Protein AF-A0A2S6TFJ5-F1 (afdb_monomer_lite)

pLDDT: mean 77.39, std 14.95, range [48.12, 94.69]

Sequence (108 aa):
MSYNKIIGALGAIVGILSGCGSVDTYKETTYDDEKPIYCYQSLAGVECFKKPNHRDKRRIVNYYGPHPTQYVQPKAKKIPGLKAPKEINYWVKDPEPSREEIIKWGSE

Foldseek 3Di:
DPPVVVVVVVVVVVVVVVPPPDPPCVQVVQPDPDQKWWWFDDPVGIDIDSADDPVRLVGTPDIRHDDNVVDDDDDDDPDPPDDDDPDDPDDDDDDDDDPVVVVVVVVD

Secondary structure (DSSP, 8-state):
--HHHHHHHHHHHHHHHTT-----THHHHSSSS---EEEEE-SSSEEEESS--STTGGGEEEEESS-GGGSPPPPPP----PPPPPP-S---PPPPPPHHHHHHHTT-

Radius of gyration: 33.72 Å; chains: 1; bounding box: 104×48×60 Å

Structure (mmCIF, N/CA/C/O backbone):
data_AF-A0A2S6TFJ5-F1
#
_entry.id   AF-A0A2S6TFJ5-F1
#
loop_
_atom_site.group_PDB
_atom_site.id
_atom_site.type_symbol
_atom_site.label_atom_id
_atom_site.label_alt_id
_atom_site.label_comp_id
_atom_site.label_asym_id
_atom_site.label_entity_id
_atom_site.label_seq_id
_atom_site.pdbx_PDB_ins_code
_atom_site.Cartn_x
_atom_site.Cartn_y
_atom_site.Cartn_z
_atom_site.occupancy
_atom_site.B_iso_or_equiv
_atom_site.auth_seq_id
_atom_site.auth_comp_id
_atom_site.auth_asym_id
_atom_site.auth_atom_id
_atom_site.pdbx_PDB_model_num
ATOM 1 N N . MET A 1 1 ? 56.247 -34.873 -26.424 1.00 53.81 1 MET A N 1
ATOM 2 C CA . MET A 1 1 ? 55.792 -33.471 -26.580 1.00 53.81 1 MET A CA 1
ATOM 3 C C . MET A 1 1 ? 54.267 -33.434 -26.628 1.00 53.81 1 MET A C 1
ATOM 5 O O . MET A 1 1 ? 53.743 -33.629 -27.708 1.00 53.81 1 MET A O 1
ATOM 9 N N . SER A 1 2 ? 53.539 -33.249 -25.516 1.00 58.12 2 SER A N 1
ATOM 10 C CA . SER A 1 2 ? 52.129 -32.793 -25.624 1.00 58.12 2 SER A CA 1
ATOM 11 C C . SER A 1 2 ? 51.424 -32.484 -24.302 1.00 58.12 2 SER A C 1
ATOM 13 O O . SER A 1 2 ? 50.414 -31.804 -24.318 1.00 58.12 2 SER A O 1
ATOM 15 N N . TYR A 1 3 ? 51.913 -32.931 -23.141 1.00 56.97 3 TYR A N 1
ATOM 16 C CA . TYR A 1 3 ? 51.146 -32.752 -21.895 1.00 56.97 3 TYR A CA 1
ATOM 17 C C . TYR A 1 3 ? 51.019 -31.282 -21.463 1.00 56.97 3 TYR A C 1
ATOM 19 O O . TYR A 1 3 ? 49.933 -30.819 -21.126 1.00 56.97 3 TYR A O 1
ATOM 27 N N . ASN A 1 4 ? 52.097 -30.506 -21.599 1.00 56.28 4 ASN A N 1
ATOM 28 C CA . ASN A 1 4 ? 52.098 -29.085 -21.232 1.00 56.28 4 ASN A CA 1
ATOM 29 C C . ASN A 1 4 ? 51.200 -28.237 -22.153 1.00 56.28 4 ASN A C 1
ATOM 31 O O . ASN A 1 4 ? 50.668 -27.219 -21.720 1.00 56.28 4 ASN A O 1
ATOM 35 N N . LYS A 1 5 ? 50.989 -28.669 -23.408 1.00 56.38 5 LYS A N 1
ATOM 36 C CA . LYS A 1 5 ? 50.069 -27.997 -24.341 1.00 56.38 5 LYS A CA 1
ATOM 37 C C . LYS A 1 5 ? 48.603 -28.282 -23.997 1.00 56.38 5 LYS A C 1
ATOM 39 O O . LYS A 1 5 ? 47.778 -27.381 -24.100 1.00 56.38 5 LYS A O 1
ATOM 44 N N . ILE A 1 6 ? 48.298 -29.500 -23.541 1.00 60.56 6 ILE A N 1
ATOM 45 C CA . ILE A 1 6 ? 46.944 -29.911 -23.138 1.00 60.56 6 ILE A CA 1
ATOM 46 C C . ILE A 1 6 ? 46.522 -29.207 -21.839 1.00 60.56 6 ILE A C 1
ATOM 48 O O . ILE A 1 6 ? 45.404 -28.705 -21.757 1.00 60.56 6 ILE A O 1
ATOM 52 N N . ILE A 1 7 ? 47.426 -29.093 -20.858 1.00 61.44 7 ILE A N 1
ATOM 53 C CA . ILE A 1 7 ? 47.151 -28.389 -19.591 1.00 61.44 7 ILE A CA 1
ATOM 54 C C . ILE A 1 7 ? 46.923 -26.888 -19.835 1.00 61.44 7 ILE A C 1
ATOM 56 O O . ILE A 1 7 ? 45.990 -26.314 -19.277 1.00 61.44 7 ILE A O 1
ATOM 60 N N . GLY A 1 8 ? 47.713 -26.264 -20.717 1.00 62.78 8 GLY A N 1
ATOM 61 C CA . GLY A 1 8 ? 47.513 -24.862 -21.097 1.00 62.78 8 GLY A CA 1
ATOM 62 C C . GLY A 1 8 ? 46.173 -24.614 -21.799 1.00 62.78 8 GLY A C 1
ATOM 63 O O . GLY A 1 8 ? 45.493 -23.636 -21.496 1.00 62.78 8 GLY A O 1
ATOM 64 N N . ALA A 1 9 ? 45.755 -25.524 -22.685 1.00 64.06 9 ALA A N 1
ATOM 65 C CA . ALA A 1 9 ? 44.475 -25.425 -23.386 1.00 64.06 9 ALA A CA 1
ATOM 66 C C . ALA A 1 9 ? 43.271 -25.625 -22.447 1.00 64.06 9 ALA A C 1
ATOM 68 O O . ALA A 1 9 ? 42.304 -24.872 -22.526 1.00 64.06 9 ALA A O 1
ATOM 69 N N . LEU A 1 10 ? 43.341 -26.585 -21.518 1.00 61.03 10 LEU A N 1
ATOM 70 C CA . LEU A 1 10 ? 42.292 -26.806 -20.515 1.00 61.03 10 LEU A CA 1
ATOM 71 C C . LEU A 1 10 ? 42.171 -25.631 -19.536 1.00 61.03 10 LEU A C 1
ATOM 73 O O . LEU A 1 10 ? 41.057 -25.206 -19.238 1.00 61.03 10 LEU A O 1
ATOM 77 N N . GLY A 1 11 ? 43.293 -25.059 -19.090 1.00 64.19 11 GLY A N 1
ATOM 78 C CA . GLY A 1 11 ? 43.289 -23.858 -18.249 1.00 64.19 11 GLY A CA 1
ATOM 79 C C . GLY A 1 11 ? 42.667 -22.644 -18.949 1.00 64.19 11 GLY A C 1
ATOM 80 O O . GLY A 1 11 ? 41.892 -21.913 -18.336 1.00 64.19 11 GLY A O 1
ATOM 81 N N . ALA A 1 12 ? 42.938 -22.468 -20.248 1.00 63.47 12 ALA A N 1
ATOM 82 C CA . ALA A 1 12 ? 42.351 -21.394 -21.049 1.00 63.47 12 ALA A CA 1
ATOM 83 C C . ALA A 1 12 ? 40.835 -21.569 -21.248 1.00 63.47 12 ALA A C 1
ATOM 85 O O . ALA A 1 12 ? 40.088 -20.604 -21.117 1.00 63.47 12 ALA A O 1
ATOM 86 N N . ILE A 1 13 ? 40.361 -22.793 -21.500 1.00 64.50 13 ILE A N 1
ATOM 87 C CA . ILE A 1 13 ? 38.926 -23.076 -21.674 1.00 64.50 13 ILE A CA 1
ATOM 88 C C . ILE A 1 13 ? 38.155 -22.834 -20.368 1.00 64.50 13 ILE A C 1
ATOM 90 O O . ILE A 1 13 ? 37.096 -22.208 -20.388 1.00 64.50 13 ILE A O 1
ATOM 94 N N . VAL A 1 14 ? 38.700 -23.259 -19.223 1.00 63.72 14 VAL A N 1
ATOM 95 C CA . VAL A 1 14 ? 38.079 -23.022 -17.906 1.00 63.72 14 VAL A CA 1
ATOM 96 C C . VAL A 1 14 ? 38.079 -21.532 -17.545 1.00 63.72 14 VAL A C 1
ATOM 98 O O . VAL A 1 14 ? 37.091 -21.048 -17.001 1.00 63.72 14 VAL A O 1
ATOM 101 N N . GLY A 1 15 ? 39.133 -20.789 -17.902 1.00 62.53 15 GLY A N 1
ATOM 102 C CA . GLY A 1 15 ? 39.206 -19.336 -17.704 1.00 62.53 15 GLY A CA 1
ATOM 103 C C . GLY A 1 15 ? 38.235 -18.528 -18.575 1.00 62.53 15 GLY A C 1
ATOM 104 O O . GLY A 1 15 ? 37.765 -17.477 -18.151 1.00 62.53 15 GLY A O 1
ATOM 105 N N . ILE A 1 16 ? 37.897 -19.017 -19.773 1.00 61.72 16 ILE A N 1
ATOM 106 C CA . ILE A 1 16 ? 36.891 -18.389 -20.648 1.00 61.72 16 ILE A CA 1
ATOM 107 C C . ILE A 1 16 ? 35.467 -18.683 -20.138 1.00 61.72 16 ILE A C 1
ATOM 109 O O . ILE A 1 16 ? 34.591 -17.825 -20.220 1.00 61.72 16 ILE A O 1
ATOM 113 N N . LEU A 1 17 ? 35.233 -19.867 -19.561 1.00 58.69 17 LEU A N 1
ATOM 114 C CA . LEU A 1 17 ? 33.927 -20.271 -19.022 1.00 58.69 17 LEU A CA 1
ATOM 115 C C . LEU A 1 17 ? 33.599 -19.654 -17.650 1.00 58.69 17 LEU A C 1
ATOM 117 O O . LEU A 1 17 ? 32.425 -19.557 -17.295 1.00 58.69 17 LEU A O 1
ATOM 121 N N . SER A 1 18 ? 34.594 -19.196 -16.885 1.00 57.62 18 SER A N 1
ATOM 122 C CA . SER A 1 18 ? 34.383 -18.506 -15.602 1.00 57.62 18 SER A CA 1
ATOM 123 C C . SER A 1 18 ? 34.013 -17.020 -15.741 1.00 57.62 18 SER A C 1
ATOM 125 O O . SER A 1 18 ? 33.729 -16.367 -14.739 1.00 57.62 18 SER A O 1
ATOM 127 N N . GLY A 1 19 ? 33.934 -16.493 -16.969 1.00 54.03 19 GLY A N 1
ATOM 128 C CA . GLY A 1 19 ? 33.487 -15.126 -17.266 1.00 54.03 19 GLY A CA 1
ATOM 129 C C . GLY A 1 19 ? 31.976 -14.882 -17.145 1.00 54.03 19 GLY A C 1
ATOM 130 O O . GLY A 1 19 ? 31.532 -13.750 -17.306 1.00 54.03 19 GLY A O 1
ATOM 131 N N . CYS A 1 20 ? 31.166 -15.898 -16.827 1.00 57.75 20 CYS A N 1
ATOM 132 C CA . CYS A 1 20 ? 29.718 -15.746 -16.638 1.00 57.75 20 CYS A CA 1
ATOM 133 C C . CYS A 1 20 ? 29.356 -15.346 -15.194 1.00 57.75 20 CYS A C 1
ATOM 135 O O . CYS A 1 20 ? 28.411 -15.859 -14.600 1.00 57.75 20 CYS A O 1
ATOM 137 N N . GLY A 1 21 ? 30.121 -14.432 -14.601 1.00 52.41 21 GLY A N 1
ATOM 138 C CA . GLY A 1 21 ? 29.671 -13.671 -13.442 1.00 52.41 21 GLY A CA 1
ATOM 139 C C . GLY A 1 21 ? 28.786 -12.550 -13.955 1.00 52.41 21 GLY A C 1
ATOM 140 O O . GLY A 1 21 ? 29.276 -11.443 -14.153 1.00 52.41 21 GLY A O 1
ATOM 141 N N . SER A 1 22 ? 27.524 -12.859 -14.260 1.00 49.75 22 SER A N 1
ATOM 142 C CA . SER A 1 22 ? 26.536 -11.885 -14.719 1.00 49.75 22 SER A CA 1
ATOM 143 C C . SER A 1 22 ? 26.446 -10.741 -13.712 1.00 49.75 22 SER A C 1
ATOM 145 O O . SER A 1 22 ? 25.725 -10.819 -12.719 1.00 49.75 22 SER A O 1
ATOM 147 N N . VAL A 1 23 ? 27.187 -9.664 -13.968 1.00 53.00 23 VAL A N 1
ATOM 148 C CA . VAL A 1 23 ? 26.800 -8.347 -13.488 1.00 53.00 23 VAL A CA 1
ATOM 149 C C . VAL A 1 23 ? 25.388 -8.124 -14.001 1.00 53.00 23 VAL A C 1
ATOM 151 O O . VAL A 1 23 ? 25.093 -8.358 -15.176 1.00 53.00 23 VAL A O 1
ATOM 154 N N . ASP A 1 24 ? 24.510 -7.786 -13.067 1.00 48.84 24 ASP A N 1
ATOM 155 C CA . ASP A 1 24 ? 23.071 -7.610 -13.225 1.00 48.84 24 ASP A CA 1
ATOM 156 C C . ASP A 1 24 ? 22.808 -6.362 -14.090 1.00 48.84 24 ASP A C 1
ATOM 158 O O . ASP A 1 24 ? 22.263 -5.365 -13.639 1.00 48.84 24 ASP A O 1
ATOM 162 N N . THR A 1 25 ? 23.274 -6.391 -15.340 1.00 48.12 25 THR A N 1
ATOM 163 C CA . THR A 1 25 ? 23.216 -5.304 -16.333 1.00 48.12 25 THR A CA 1
ATOM 164 C C . THR A 1 25 ? 21.779 -4.939 -16.682 1.00 48.12 25 THR A C 1
ATOM 166 O O . THR A 1 25 ? 21.507 -3.814 -17.090 1.00 48.12 25 THR A O 1
ATOM 169 N N . TYR A 1 26 ? 20.831 -5.842 -16.411 1.00 49.69 26 TYR A N 1
ATOM 170 C CA . TYR A 1 26 ? 19.400 -5.565 -16.485 1.00 49.69 26 TYR A CA 1
ATOM 171 C C . TYR A 1 26 ? 18.982 -4.417 -15.554 1.00 49.69 26 TYR A C 1
ATOM 173 O O . TYR A 1 26 ? 18.078 -3.642 -15.875 1.00 49.69 26 TYR A O 1
ATOM 181 N N . LYS A 1 27 ? 19.658 -4.276 -14.406 1.00 50.06 27 LYS A N 1
ATOM 182 C CA . LYS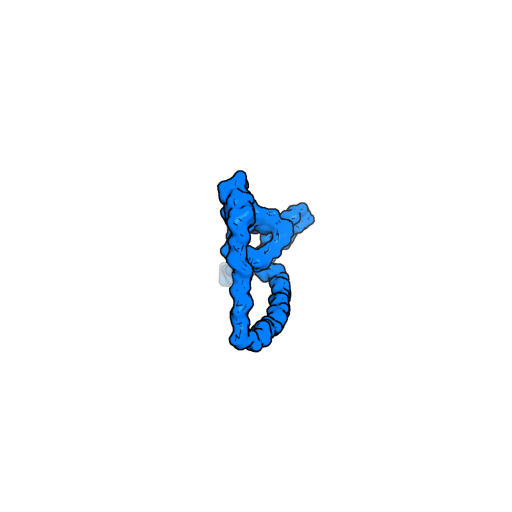 A 1 27 ? 19.441 -3.174 -13.467 1.00 50.06 27 LYS A CA 1
ATOM 183 C C . LYS A 1 27 ? 20.129 -1.876 -13.876 1.00 50.06 27 LYS A C 1
ATOM 185 O O . LYS A 1 27 ? 19.987 -0.919 -13.141 1.00 50.06 27 LYS A O 1
ATOM 190 N N . GLU A 1 28 ? 20.882 -1.814 -14.963 1.00 53.09 28 GLU A N 1
ATOM 191 C CA . GLU A 1 28 ? 21.617 -0.591 -15.314 1.00 53.09 28 GLU A CA 1
ATOM 192 C C . GLU A 1 28 ? 21.065 0.020 -16.603 1.00 53.09 28 GLU A C 1
ATOM 194 O O . GLU A 1 28 ? 20.866 1.221 -16.671 1.00 53.09 28 GLU A O 1
ATOM 199 N N . THR A 1 29 ? 20.645 -0.797 -17.574 1.00 50.88 29 THR A N 1
ATOM 200 C CA . THR A 1 29 ? 20.131 -0.290 -18.861 1.00 50.88 29 THR A CA 1
ATOM 201 C C . THR A 1 29 ? 18.631 0.018 -18.895 1.00 50.88 29 THR A C 1
ATOM 203 O O . THR A 1 29 ? 18.151 0.555 -19.887 1.00 50.88 29 THR A O 1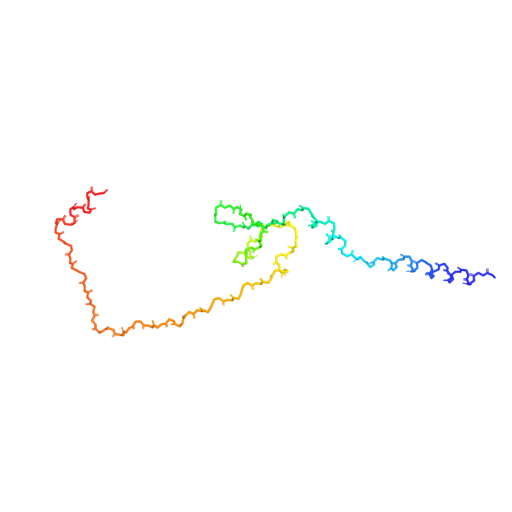
ATOM 206 N N . THR A 1 30 ? 17.864 -0.343 -17.861 1.00 52.44 30 THR A N 1
ATOM 207 C CA . THR A 1 30 ? 16.385 -0.242 -17.874 1.00 52.44 30 THR A CA 1
ATOM 208 C C . THR A 1 30 ? 15.845 0.910 -17.011 1.00 52.44 30 THR A C 1
ATOM 210 O O . THR A 1 30 ? 14.636 1.124 -16.959 1.00 52.44 30 THR A O 1
ATOM 213 N N . TYR A 1 31 ? 16.706 1.646 -16.296 1.00 51.91 31 TYR A N 1
ATOM 214 C CA . TYR A 1 31 ? 16.263 2.664 -15.326 1.00 51.91 31 TYR A CA 1
ATOM 215 C C . TYR A 1 31 ? 16.514 4.113 -15.725 1.00 51.91 31 TYR A C 1
ATOM 217 O O . TYR A 1 31 ? 15.958 4.993 -15.068 1.00 51.91 31 TYR A O 1
ATOM 225 N N . ASP A 1 32 ? 17.313 4.374 -16.758 1.00 50.75 32 ASP A N 1
ATOM 226 C CA . ASP A 1 32 ? 17.820 5.731 -16.966 1.00 50.75 32 ASP A CA 1
ATOM 227 C C . ASP A 1 32 ? 16.766 6.714 -17.508 1.00 50.75 32 ASP A C 1
ATOM 229 O O . ASP A 1 32 ? 16.836 7.893 -17.169 1.00 50.75 32 ASP A O 1
ATOM 233 N N . ASP A 1 33 ? 15.714 6.252 -18.204 1.00 54.16 33 ASP A N 1
ATOM 234 C CA . ASP A 1 33 ? 14.754 7.170 -18.852 1.00 54.16 33 ASP A CA 1
ATOM 235 C C . ASP A 1 33 ? 13.256 6.909 -18.575 1.00 54.16 33 ASP A C 1
ATOM 237 O O . ASP A 1 33 ? 12.425 7.815 -18.723 1.00 54.16 33 ASP A O 1
ATOM 241 N N . GLU A 1 34 ? 12.861 5.716 -18.117 1.00 59.97 34 GLU A N 1
ATOM 242 C CA . GLU A 1 34 ? 11.445 5.359 -17.959 1.00 59.97 34 GLU A CA 1
ATOM 243 C C . GLU A 1 34 ? 10.984 5.356 -16.493 1.00 59.97 34 GLU A C 1
ATOM 245 O O . GLU A 1 34 ? 11.485 4.642 -15.625 1.00 59.97 34 GLU A O 1
ATOM 250 N N . LYS A 1 35 ? 9.970 6.180 -16.199 1.00 74.94 35 LYS A N 1
ATOM 251 C CA . LYS A 1 35 ? 9.369 6.274 -14.860 1.00 74.94 35 LYS A CA 1
ATOM 252 C C . LYS A 1 35 ? 8.743 4.920 -14.505 1.00 74.94 35 LYS A C 1
ATOM 254 O O . LYS A 1 35 ? 7.891 4.464 -15.264 1.00 74.94 35 LYS A O 1
ATOM 259 N N . PRO A 1 36 ? 9.077 4.309 -13.354 1.00 84.81 36 PRO A N 1
ATOM 260 C CA . PRO A 1 36 ? 8.552 2.998 -13.001 1.00 84.81 36 PRO A CA 1
ATOM 261 C C . PRO A 1 36 ? 7.028 3.040 -12.846 1.00 84.81 36 PRO A C 1
ATOM 263 O O . PRO A 1 36 ? 6.468 4.027 -12.356 1.00 84.81 36 PRO A O 1
ATOM 266 N N . ILE A 1 37 ? 6.360 1.964 -13.260 1.00 90.06 37 ILE A N 1
ATOM 267 C CA . ILE A 1 37 ? 4.899 1.831 -13.237 1.00 90.06 37 ILE A CA 1
ATOM 268 C C . ILE A 1 37 ? 4.531 0.557 -12.483 1.00 90.06 37 ILE A C 1
ATOM 270 O O . ILE A 1 37 ? 5.032 -0.518 -12.785 1.00 90.06 37 ILE A O 1
ATOM 274 N N . TYR A 1 38 ? 3.618 0.667 -11.524 1.00 91.50 38 TYR A N 1
ATOM 275 C CA . TYR A 1 38 ? 3.131 -0.442 -10.708 1.00 91.50 38 TYR A CA 1
ATOM 276 C C . TYR A 1 38 ? 1.618 -0.540 -10.836 1.00 91.50 38 TYR A C 1
ATOM 278 O O . TYR A 1 38 ? 0.917 0.372 -10.399 1.00 91.50 38 TYR A O 1
ATOM 286 N N . CYS A 1 39 ? 1.119 -1.630 -11.409 1.00 92.69 39 CYS A N 1
ATOM 287 C CA . CYS A 1 39 ? -0.302 -1.834 -11.659 1.00 92.69 39 CYS A CA 1
ATOM 288 C C . CYS A 1 39 ? -0.889 -2.857 -10.682 1.00 92.69 39 CYS A C 1
ATOM 290 O O . CYS A 1 39 ? -0.375 -3.970 -10.536 1.00 92.69 39 CYS A O 1
ATOM 292 N N . TYR A 1 40 ? -1.981 -2.484 -10.021 1.00 94.69 40 TYR A N 1
ATOM 293 C CA . TYR A 1 40 ? -2.652 -3.280 -8.999 1.00 94.69 40 TYR A CA 1
ATOM 294 C C . TYR A 1 40 ? -4.106 -3.537 -9.373 1.00 94.69 40 TYR A C 1
ATOM 296 O O . TYR A 1 40 ? -4.770 -2.686 -9.960 1.00 94.69 40 TYR A O 1
ATOM 304 N N . GLN A 1 41 ? -4.615 -4.697 -8.973 1.00 93.69 41 GLN A N 1
ATOM 305 C CA . GLN A 1 41 ? -6.022 -5.040 -9.097 1.00 93.69 41 GLN A CA 1
ATOM 306 C C . GLN A 1 41 ? -6.847 -4.257 -8.064 1.00 93.69 41 GLN A C 1
ATOM 308 O O . GLN A 1 41 ? -6.737 -4.493 -6.853 1.00 93.69 41 GLN A O 1
ATOM 313 N N . SER A 1 42 ? -7.698 -3.353 -8.543 1.00 88.94 42 SER A N 1
ATOM 314 C CA . SER A 1 42 ? -8.727 -2.667 -7.761 1.00 88.94 42 SER A CA 1
ATOM 315 C C . SER A 1 42 ? -10.082 -3.376 -7.900 1.00 88.94 42 SER A C 1
ATOM 317 O O . SER A 1 42 ? -10.206 -4.402 -8.575 1.00 88.94 42 SER A O 1
ATOM 319 N N . LEU A 1 43 ? -11.103 -2.873 -7.197 1.00 86.31 43 LEU A N 1
ATOM 320 C CA . LEU A 1 43 ? -12.456 -3.442 -7.244 1.00 86.31 43 LEU A CA 1
ATOM 321 C C . LEU A 1 43 ? -13.135 -3.238 -8.607 1.00 86.31 43 LEU A C 1
ATOM 323 O O . LEU A 1 43 ? -13.986 -4.039 -8.974 1.00 86.31 43 LEU A O 1
ATOM 327 N N . ALA A 1 44 ? -12.757 -2.19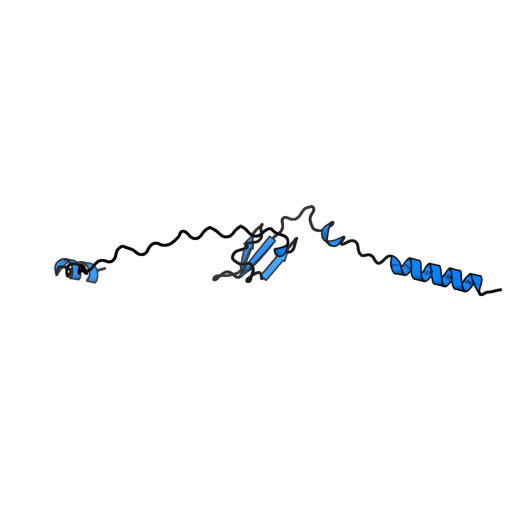0 -9.344 1.00 85.81 44 ALA A N 1
ATOM 328 C CA . ALA A 1 44 ? -13.374 -1.810 -10.616 1.00 85.81 44 ALA A CA 1
ATOM 329 C C . ALA A 1 44 ? -12.457 -2.021 -11.837 1.00 85.81 44 ALA A C 1
ATOM 331 O O . ALA A 1 44 ? -12.887 -1.790 -12.963 1.00 85.81 44 ALA A O 1
ATOM 332 N N . GLY A 1 45 ? -11.201 -2.444 -11.647 1.00 88.69 45 GLY A N 1
ATOM 333 C CA . GLY A 1 45 ? -10.258 -2.639 -12.750 1.00 88.69 45 GLY A CA 1
ATOM 334 C C . GLY A 1 45 ? -8.803 -2.726 -12.296 1.00 88.69 45 GLY A C 1
ATOM 335 O O . GLY A 1 45 ? -8.514 -3.177 -11.190 1.00 88.69 45 GLY A O 1
ATOM 336 N N . VAL A 1 46 ? -7.884 -2.299 -13.164 1.00 92.94 46 VAL A N 1
ATOM 337 C CA . VAL A 1 46 ? -6.447 -2.218 -12.870 1.00 92.94 46 VAL A CA 1
ATOM 338 C C . VAL A 1 46 ? -6.040 -0.754 -12.736 1.00 92.94 46 VAL A C 1
ATOM 340 O O . VAL A 1 46 ? -6.267 0.044 -13.641 1.00 92.94 46 VAL A O 1
ATOM 343 N N . GLU A 1 47 ? -5.416 -0.406 -11.613 1.00 91.50 47 GLU A N 1
ATOM 344 C CA . GLU A 1 47 ? -4.932 0.944 -11.318 1.00 91.50 47 GLU A CA 1
ATOM 345 C C . GLU A 1 47 ? -3.406 0.970 -11.285 1.00 91.50 47 GLU A C 1
ATOM 347 O O . GLU A 1 47 ? -2.780 0.163 -10.594 1.00 91.50 47 GLU A O 1
ATOM 352 N N . CYS A 1 48 ? -2.803 1.911 -12.013 1.00 91.06 48 CYS A N 1
ATOM 353 C CA . CYS A 1 48 ? -1.355 2.010 -12.158 1.00 91.06 48 CYS A CA 1
ATOM 354 C C . CYS A 1 48 ? -0.794 3.269 -11.486 1.00 91.06 48 CYS A C 1
ATOM 356 O O . CYS A 1 48 ? -1.308 4.375 -11.647 1.00 91.06 48 CYS A O 1
ATOM 358 N N . PHE A 1 49 ? 0.307 3.100 -10.756 1.00 89.31 49 PHE A N 1
ATOM 359 C CA . PHE A 1 49 ? 0.950 4.145 -9.966 1.00 89.31 49 PHE A CA 1
ATOM 360 C C . PHE A 1 49 ? 2.430 4.271 -10.320 1.00 89.31 49 PHE A C 1
ATOM 362 O O . PHE A 1 49 ? 3.087 3.294 -10.660 1.00 89.31 49 PHE A O 1
ATOM 369 N N . LYS A 1 50 ? 2.986 5.474 -10.148 1.00 88.44 50 LYS A N 1
ATOM 370 C CA . LYS A 1 50 ? 4.429 5.73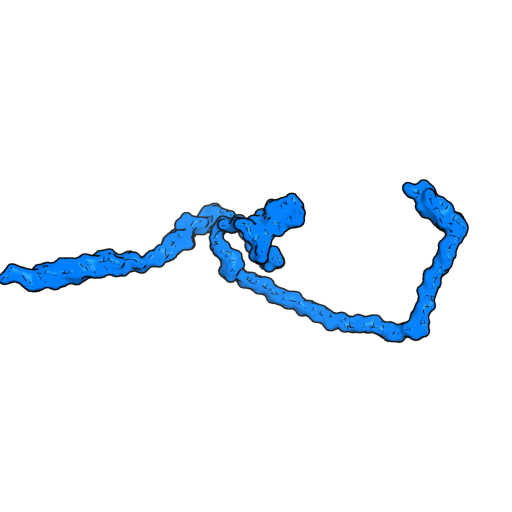9 -10.331 1.00 88.44 50 LYS A CA 1
ATOM 371 C C . LYS A 1 50 ? 5.306 5.211 -9.188 1.00 88.44 50 LYS A C 1
ATOM 373 O O . LYS A 1 50 ? 6.526 5.179 -9.284 1.00 88.44 50 LYS A O 1
ATOM 378 N N . LYS A 1 51 ? 4.689 4.885 -8.053 1.00 87.50 51 LYS A N 1
ATOM 379 C CA . LYS A 1 51 ? 5.340 4.348 -6.855 1.00 87.50 51 LYS A CA 1
ATOM 380 C C . LYS A 1 51 ? 4.548 3.136 -6.382 1.00 87.50 51 LYS A C 1
ATOM 382 O O . LYS A 1 51 ? 3.328 3.129 -6.558 1.00 87.50 51 LYS A O 1
ATOM 387 N N . PRO A 1 52 ? 5.199 2.144 -5.763 1.00 89.00 52 PRO A N 1
ATOM 388 C CA . PRO A 1 52 ? 4.492 0.970 -5.296 1.00 89.00 52 PRO A CA 1
ATOM 389 C C . PRO A 1 52 ? 3.520 1.335 -4.176 1.00 89.00 52 PRO A C 1
ATOM 391 O O . PRO A 1 52 ? 3.868 2.002 -3.199 1.00 89.00 52 PRO A O 1
ATOM 394 N N . ASN A 1 53 ? 2.285 0.865 -4.311 1.00 88.75 53 ASN A N 1
ATOM 395 C CA . ASN A 1 53 ? 1.272 0.990 -3.282 1.00 88.75 53 ASN A CA 1
ATOM 396 C C . ASN A 1 53 ? 1.413 -0.180 -2.299 1.00 88.75 53 ASN A C 1
ATOM 398 O O . ASN A 1 53 ? 1.041 -1.319 -2.586 1.00 88.75 53 ASN A O 1
ATOM 402 N N . HIS A 1 54 ? 1.953 0.104 -1.113 1.00 87.56 54 HIS A N 1
ATOM 403 C CA . HIS A 1 54 ? 2.183 -0.918 -0.091 1.00 87.56 54 HIS A CA 1
ATOM 404 C C . HIS A 1 54 ? 0.893 -1.499 0.503 1.00 87.56 54 HIS A C 1
ATOM 406 O O . HIS A 1 54 ? 0.920 -2.638 0.970 1.00 87.56 54 HIS A O 1
ATOM 412 N N . ARG A 1 55 ? -0.232 -0.767 0.460 1.00 86.00 55 ARG A N 1
ATOM 413 C CA . ARG A 1 55 ? -1.535 -1.262 0.940 1.00 86.00 55 ARG A CA 1
ATOM 414 C C . ARG A 1 55 ? -1.992 -2.468 0.125 1.00 86.00 55 ARG A C 1
ATOM 416 O O . ARG A 1 55 ? -2.443 -3.464 0.680 1.00 86.00 55 ARG A O 1
ATOM 423 N N . ASP A 1 56 ? -1.799 -2.384 -1.185 1.00 88.31 56 ASP A N 1
ATOM 424 C CA . ASP A 1 56 ? -2.299 -3.353 -2.154 1.00 88.31 56 ASP A CA 1
ATOM 425 C C . ASP A 1 56 ? -1.184 -4.293 -2.650 1.00 88.31 56 ASP A C 1
ATOM 427 O O . ASP A 1 56 ? -1.307 -4.922 -3.696 1.00 88.31 56 ASP A O 1
ATOM 431 N N . LYS A 1 57 ? -0.104 -4.466 -1.865 1.00 87.50 57 LYS A N 1
ATOM 432 C CA . LYS A 1 57 ? 1.077 -5.286 -2.216 1.00 87.50 57 LYS A CA 1
ATOM 433 C C . LYS A 1 57 ? 0.732 -6.695 -2.721 1.00 87.50 57 LYS A C 1
ATOM 435 O O . LYS A 1 57 ? 1.430 -7.220 -3.578 1.00 87.50 57 LYS A O 1
ATOM 440 N N . ARG A 1 58 ? -0.328 -7.314 -2.189 1.00 88.94 58 ARG A N 1
ATOM 441 C CA . ARG A 1 58 ? -0.774 -8.674 -2.563 1.00 88.94 58 ARG A CA 1
ATOM 442 C C . ARG A 1 58 ? -1.591 -8.732 -3.858 1.00 88.94 58 ARG A C 1
ATOM 444 O O . ARG A 1 58 ? -1.937 -9.819 -4.296 1.00 88.94 58 ARG A O 1
ATOM 451 N N . ARG A 1 59 ? -1.934 -7.580 -4.430 1.00 91.56 59 ARG A N 1
ATOM 452 C CA . ARG A 1 59 ? -2.807 -7.433 -5.601 1.00 91.56 59 ARG A CA 1
ATOM 453 C C . ARG A 1 59 ? -2.055 -6.893 -6.812 1.00 91.56 59 ARG A C 1
ATOM 455 O O . ARG A 1 59 ? -2.671 -6.311 -7.697 1.00 91.56 59 ARG A O 1
ATOM 462 N N . ILE A 1 60 ? -0.729 -6.999 -6.824 1.00 91.44 60 ILE A N 1
ATOM 463 C CA . ILE A 1 60 ? 0.054 -6.534 -7.963 1.00 91.44 60 ILE A CA 1
ATOM 464 C C . ILE A 1 60 ? -0.200 -7.444 -9.163 1.00 91.44 60 ILE A C 1
ATOM 466 O O . ILE A 1 60 ? -0.119 -8.664 -9.046 1.00 91.44 60 ILE A O 1
ATOM 470 N N . VAL A 1 61 ? -0.544 -6.834 -10.292 1.00 92.75 61 VAL A N 1
ATOM 471 C CA . VAL A 1 61 ? -0.795 -7.541 -11.553 1.00 92.75 61 VAL A CA 1
ATOM 472 C C . VAL A 1 61 ? 0.471 -7.532 -12.398 1.00 92.75 61 VAL A C 1
ATOM 474 O O . VAL A 1 61 ? 0.885 -8.571 -12.899 1.00 92.75 61 VAL A O 1
ATOM 477 N N . ASN A 1 62 ? 1.104 -6.364 -12.529 1.00 91.19 62 ASN A N 1
ATOM 478 C CA . ASN A 1 62 ? 2.365 -6.203 -13.244 1.00 91.19 62 ASN A CA 1
ATOM 479 C C . ASN A 1 62 ? 3.130 -4.971 -12.735 1.00 91.19 62 ASN A C 1
ATOM 481 O O . ASN A 1 62 ? 2.536 -4.059 -12.147 1.00 91.19 62 ASN A O 1
ATOM 485 N N . TYR A 1 63 ? 4.438 -4.926 -12.976 1.00 89.56 63 TYR A N 1
ATOM 486 C CA . TYR A 1 63 ? 5.256 -3.741 -12.751 1.00 89.56 63 TYR A CA 1
ATOM 487 C C . TYR A 1 63 ? 6.337 -3.596 -13.818 1.00 89.56 63 TYR A C 1
ATOM 489 O O . TYR A 1 63 ? 6.869 -4.576 -14.332 1.00 89.56 63 TYR A O 1
ATOM 497 N N . TYR A 1 64 ? 6.675 -2.347 -14.105 1.00 87.56 64 TYR A N 1
ATOM 498 C CA . TYR A 1 64 ? 7.820 -1.958 -14.901 1.00 87.56 64 TYR A CA 1
ATOM 499 C C . TYR A 1 64 ? 8.800 -1.197 -14.006 1.00 87.56 64 TYR A C 1
ATOM 501 O O . TYR A 1 64 ? 8.426 -0.193 -13.391 1.00 87.56 64 TYR A O 1
ATOM 509 N N . GLY A 1 65 ? 10.031 -1.699 -13.897 1.00 85.44 65 GLY A N 1
ATOM 510 C CA . GLY A 1 65 ? 11.073 -1.145 -13.035 1.00 85.44 65 GLY A CA 1
ATOM 511 C C . GLY A 1 65 ? 11.458 -2.062 -11.860 1.00 85.44 65 GLY A C 1
ATOM 512 O O . GLY A 1 65 ? 11.314 -3.285 -11.954 1.00 85.44 65 GLY A O 1
ATOM 513 N N . PRO A 1 66 ? 11.981 -1.509 -10.748 1.00 83.50 66 PRO A N 1
ATOM 514 C CA . PRO A 1 66 ? 12.485 -2.318 -9.648 1.00 83.50 66 PRO A CA 1
ATOM 515 C C . PRO A 1 66 ? 11.341 -3.021 -8.917 1.00 83.50 66 PRO A C 1
ATOM 517 O O . PRO A 1 66 ? 10.248 -2.487 -8.744 1.00 83.50 66 PRO A O 1
ATOM 520 N N . HIS A 1 67 ? 11.595 -4.238 -8.439 1.00 84.69 67 HIS A N 1
ATOM 521 C CA . HIS A 1 67 ? 10.566 -5.000 -7.738 1.00 84.69 67 HIS A CA 1
ATOM 522 C C . HIS A 1 67 ? 10.074 -4.230 -6.488 1.00 84.69 67 HIS A C 1
ATOM 524 O O . HIS A 1 67 ? 10.900 -3.781 -5.685 1.00 84.69 67 HIS A O 1
ATOM 530 N N . PRO A 1 68 ? 8.752 -4.128 -6.231 1.00 85.31 68 PRO A N 1
ATOM 531 C CA . PRO A 1 68 ? 8.168 -3.314 -5.153 1.00 85.31 68 PRO A CA 1
ATOM 532 C C . PRO A 1 68 ? 8.652 -3.664 -3.737 1.00 85.31 68 PRO A C 1
ATOM 534 O O . PRO A 1 68 ? 8.462 -2.881 -2.809 1.00 85.31 68 PRO A O 1
ATOM 537 N N . THR A 1 69 ? 9.272 -4.833 -3.534 1.00 84.00 69 THR A N 1
ATOM 538 C CA . THR A 1 69 ? 9.848 -5.220 -2.230 1.00 84.00 69 THR A CA 1
ATOM 539 C C . THR A 1 69 ? 11.155 -4.490 -1.909 1.00 84.00 69 THR A C 1
ATOM 541 O O . THR A 1 69 ? 11.534 -4.440 -0.745 1.00 84.00 69 THR A O 1
ATOM 544 N N . GLN A 1 70 ? 11.809 -3.878 -2.898 1.00 82.25 70 GLN A N 1
ATOM 545 C CA . GLN A 1 70 ? 12.984 -3.030 -2.672 1.00 82.25 70 GLN A CA 1
ATOM 546 C C . GLN A 1 70 ? 12.627 -1.714 -1.957 1.00 82.25 70 GLN A C 1
ATOM 548 O O . GLN A 1 70 ? 13.490 -1.073 -1.364 1.00 82.25 70 GLN A O 1
ATOM 553 N N . TYR A 1 71 ? 11.351 -1.317 -1.974 1.00 80.94 71 TYR A N 1
ATOM 554 C CA . TYR A 1 71 ? 10.884 -0.091 -1.338 1.00 80.94 71 TYR A CA 1
ATOM 555 C C . TYR A 1 71 ? 10.586 -0.309 0.146 1.00 80.94 71 TYR A C 1
ATOM 55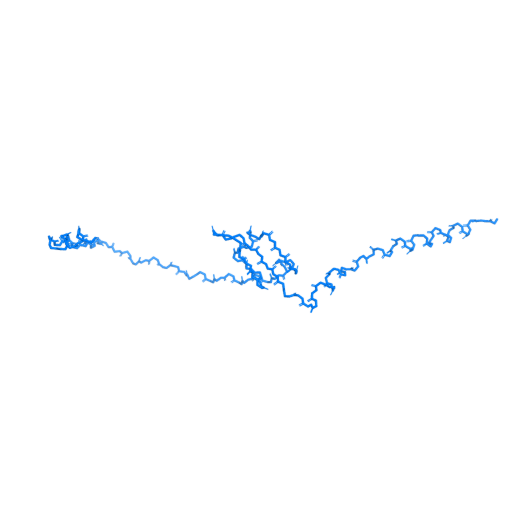7 O O . TYR A 1 71 ? 9.891 -1.254 0.536 1.00 80.94 71 TYR A O 1
ATOM 565 N N . VAL A 1 72 ? 11.086 0.611 0.974 1.00 83.94 72 VAL A N 1
ATOM 566 C CA . VAL A 1 72 ? 10.864 0.610 2.423 1.00 83.94 72 VAL A CA 1
ATOM 567 C C . VAL A 1 72 ? 9.375 0.781 2.709 1.00 83.94 72 VAL A C 1
ATOM 569 O O . VAL A 1 72 ? 8.762 1.773 2.319 1.00 83.94 72 VAL A O 1
ATOM 572 N N . GLN A 1 73 ? 8.797 -0.185 3.421 1.00 84.56 73 GLN A N 1
ATOM 573 C CA . GLN A 1 73 ? 7.394 -0.119 3.815 1.00 84.56 73 GLN A CA 1
ATOM 574 C C . GLN A 1 73 ? 7.176 1.013 4.832 1.00 84.56 73 GLN A C 1
ATOM 576 O O . GLN A 1 73 ? 8.006 1.199 5.730 1.00 84.56 73 GLN A O 1
ATOM 581 N N . PRO A 1 74 ? 6.060 1.760 4.736 1.00 84.88 74 PRO A N 1
ATOM 582 C CA . PRO A 1 74 ? 5.742 2.786 5.716 1.00 84.88 74 PRO A CA 1
ATOM 583 C C . PRO A 1 74 ? 5.597 2.151 7.101 1.00 84.88 74 PRO A C 1
ATOM 585 O O . PRO A 1 74 ? 5.033 1.065 7.249 1.00 84.88 74 PRO A O 1
ATOM 588 N N . LYS A 1 75 ? 6.097 2.839 8.134 1.00 86.56 75 LYS A N 1
ATOM 589 C CA . LYS A 1 75 ? 5.920 2.398 9.522 1.00 86.56 75 LYS A CA 1
ATOM 590 C C . LYS A 1 75 ? 4.425 2.300 9.829 1.00 86.56 75 LYS A C 1
ATOM 592 O O . LYS A 1 75 ? 3.661 3.198 9.473 1.00 86.56 75 LYS A O 1
ATOM 597 N N . ALA A 1 76 ? 4.023 1.228 10.510 1.00 83.25 76 ALA A N 1
ATOM 598 C CA . ALA A 1 76 ? 2.644 1.063 10.947 1.00 83.25 76 ALA A CA 1
ATOM 599 C C . ALA A 1 76 ? 2.212 2.280 11.780 1.00 83.25 76 ALA A C 1
ATOM 601 O O . ALA A 1 76 ? 2.932 2.726 12.681 1.00 83.25 76 ALA A O 1
ATOM 602 N N . LYS A 1 77 ? 1.038 2.835 11.466 1.00 83.81 77 LYS A N 1
ATOM 603 C CA . LYS A 1 77 ? 0.458 3.927 12.249 1.00 83.81 77 LYS A CA 1
ATOM 604 C C . LYS A 1 77 ? 0.199 3.407 13.664 1.00 83.81 77 LYS A C 1
ATOM 606 O O . LYS A 1 77 ? -0.364 2.327 13.824 1.00 83.81 77 LYS A O 1
ATOM 611 N N . LYS A 1 78 ? 0.600 4.168 14.688 1.00 86.25 78 LYS A N 1
ATOM 612 C CA . LYS A 1 78 ? 0.251 3.840 16.075 1.00 86.25 78 LYS A CA 1
ATOM 613 C C . LYS A 1 78 ? -1.272 3.849 16.189 1.00 86.25 78 LYS A C 1
ATOM 615 O O . LYS A 1 78 ? -1.894 4.889 15.970 1.00 86.25 78 LYS A O 1
ATOM 620 N N . ILE A 1 79 ? -1.856 2.690 16.479 1.00 82.31 79 ILE A N 1
ATOM 621 C CA . ILE A 1 79 ? -3.284 2.581 16.764 1.00 82.31 79 ILE A CA 1
ATOM 622 C C . ILE A 1 79 ? -3.498 3.317 18.092 1.00 82.31 79 ILE A C 1
ATOM 624 O O . ILE A 1 79 ? -2.826 2.976 19.071 1.00 82.31 79 ILE A O 1
ATOM 628 N N . PRO A 1 80 ? -4.340 4.364 18.144 1.00 86.94 80 PRO A N 1
ATOM 629 C CA . PRO A 1 80 ? -4.661 4.991 19.415 1.00 86.94 80 PRO A CA 1
ATOM 630 C C . PRO A 1 80 ? -5.300 3.937 20.319 1.00 86.94 80 PRO A C 1
ATOM 632 O O . PRO A 1 80 ? -6.107 3.132 19.856 1.00 86.94 80 PRO A O 1
ATOM 635 N N . GLY A 1 81 ? -4.940 3.933 21.602 1.00 88.06 81 GLY A N 1
ATOM 636 C CA . GLY A 1 81 ? -5.631 3.096 22.575 1.00 88.06 81 GLY A CA 1
ATOM 637 C C . GLY A 1 81 ? -7.100 3.501 22.606 1.00 88.06 81 GLY A C 1
ATOM 638 O O . GLY A 1 81 ? -7.428 4.577 23.106 1.00 88.06 81 GLY A O 1
ATOM 639 N N . LEU A 1 82 ? -7.966 2.674 22.022 1.00 85.31 82 LEU A N 1
ATOM 640 C CA . LEU A 1 82 ? -9.405 2.877 22.084 1.00 85.31 82 LEU A CA 1
ATOM 641 C C . LEU A 1 82 ? -9.810 2.737 23.550 1.00 85.31 82 LEU A C 1
ATOM 643 O O . LEU A 1 82 ? -9.565 1.705 24.173 1.00 85.31 82 LEU A O 1
ATOM 647 N N . LYS A 1 83 ? -10.391 3.793 24.116 1.00 88.75 83 LYS A N 1
ATOM 648 C CA . LYS A 1 83 ? -11.043 3.709 25.418 1.00 88.75 83 LYS A CA 1
ATOM 649 C C . LYS A 1 83 ? -12.496 3.358 25.169 1.00 88.75 83 LYS A C 1
ATOM 651 O O . LYS A 1 83 ? -13.136 3.986 24.326 1.00 88.75 83 LYS A O 1
ATOM 656 N N . ALA A 1 84 ? -13.002 2.373 25.902 1.00 87.31 84 ALA A N 1
ATOM 657 C CA . ALA A 1 84 ? -14.434 2.156 25.946 1.00 87.31 84 ALA A CA 1
ATOM 658 C C . ALA A 1 84 ? -15.120 3.454 26.420 1.00 87.31 84 ALA A C 1
ATOM 660 O O . ALA A 1 84 ? -14.556 4.171 27.263 1.00 87.31 84 ALA A O 1
ATOM 661 N N . PRO A 1 85 ? -16.303 3.791 25.879 1.00 86.75 85 PRO A N 1
ATOM 662 C CA . PRO A 1 85 ? -17.140 4.812 26.490 1.00 86.75 85 PRO A CA 1
ATOM 663 C C . PRO A 1 85 ? -17.426 4.430 27.949 1.00 86.75 85 PRO A C 1
ATOM 665 O O . PRO A 1 85 ? -17.363 3.258 28.320 1.00 86.75 85 PRO A O 1
ATOM 668 N N . LYS A 1 86 ? -17.704 5.428 28.794 1.00 89.44 86 LYS A N 1
ATOM 669 C CA . LYS A 1 86 ? -18.077 5.170 30.191 1.00 89.44 86 LYS A CA 1
ATOM 670 C C . LYS A 1 86 ? -19.312 4.269 30.219 1.00 89.44 86 LYS A C 1
ATOM 672 O O . LYS A 1 86 ? -20.231 4.489 29.433 1.00 89.44 86 LYS A O 1
ATOM 677 N N . GLU A 1 87 ? -19.331 3.303 31.131 1.00 88.88 87 GLU A N 1
ATOM 678 C CA . GLU A 1 87 ? -20.524 2.496 31.375 1.00 88.88 87 GLU A CA 1
ATOM 679 C C . GLU A 1 87 ? -21.685 3.423 31.755 1.00 88.88 87 GLU A C 1
ATOM 681 O O . GLU A 1 87 ? -21.586 4.232 32.681 1.00 88.88 87 GLU A O 1
ATOM 686 N N . ILE A 1 88 ? -22.764 3.343 30.981 1.00 85.56 88 ILE A N 1
ATOM 687 C CA . ILE A 1 88 ? -24.020 4.039 31.237 1.00 85.56 88 ILE A CA 1
ATOM 688 C C . ILE A 1 88 ? -25.059 2.993 31.631 1.00 85.56 88 ILE A C 1
ATOM 690 O O . ILE A 1 88 ? -25.269 2.015 30.922 1.00 85.56 88 ILE A O 1
ATOM 694 N N . ASN A 1 89 ? -25.716 3.210 32.770 1.00 89.38 89 ASN A N 1
ATOM 695 C CA . ASN A 1 89 ? -26.730 2.295 33.309 1.00 89.38 89 ASN A CA 1
ATOM 696 C C . ASN A 1 89 ? -28.143 2.584 32.783 1.00 89.38 89 ASN A C 1
ATOM 698 O O . ASN A 1 89 ? -29.123 2.076 33.321 1.00 89.38 89 ASN A O 1
ATOM 702 N N . TYR A 1 90 ? -28.268 3.437 31.770 1.00 87.50 90 TYR A N 1
ATOM 703 C CA . TYR A 1 90 ? -29.545 3.806 31.182 1.00 87.50 90 TYR A CA 1
ATOM 704 C C . TYR A 1 90 ? -29.426 3.836 29.664 1.00 87.50 90 TYR A C 1
ATOM 706 O O . TYR A 1 90 ? -28.386 4.191 29.111 1.00 87.50 90 TYR A O 1
ATOM 714 N N . TRP A 1 91 ? -30.516 3.471 29.001 1.00 82.88 91 TRP A N 1
ATOM 715 C CA . TRP A 1 91 ? -30.701 3.669 27.573 1.00 82.88 91 TRP A CA 1
ATOM 716 C C . TRP A 1 91 ? -31.713 4.791 27.380 1.00 82.88 91 TRP A C 1
ATOM 718 O O . TRP A 1 91 ? -32.785 4.769 27.986 1.00 82.88 91 TRP A O 1
ATOM 728 N N . VAL A 1 92 ? -31.369 5.779 26.557 1.00 86.88 92 VAL A N 1
ATOM 729 C CA . VAL A 1 92 ? -32.318 6.805 26.118 1.00 86.88 92 VAL A CA 1
ATOM 730 C C . VAL A 1 92 ? -32.978 6.263 24.861 1.00 86.88 92 VAL A C 1
ATOM 732 O O . VAL A 1 92 ? -32.302 6.042 23.860 1.00 86.88 92 VAL A O 1
ATOM 735 N N . LYS A 1 93 ? -34.281 5.983 24.929 1.00 85.31 93 LYS A N 1
ATOM 736 C CA . LYS A 1 93 ? -35.064 5.671 23.734 1.00 85.31 93 LYS A CA 1
ATOM 737 C C . LYS A 1 93 ? -35.270 6.980 22.975 1.00 85.31 93 LYS A C 1
ATOM 739 O O . LYS A 1 93 ? -35.696 7.963 23.583 1.00 85.31 93 LYS A O 1
ATOM 744 N N . ASP A 1 94 ? -34.976 6.984 21.680 1.00 89.88 94 ASP A N 1
ATOM 745 C CA . ASP A 1 94 ? -35.351 8.105 20.820 1.00 89.88 94 ASP A CA 1
ATOM 746 C C . ASP A 1 94 ? -36.877 8.307 20.878 1.00 89.88 94 ASP A C 1
ATOM 748 O O . ASP A 1 94 ? -37.619 7.321 21.013 1.00 89.88 94 ASP A O 1
ATOM 752 N N . PRO A 1 95 ? -37.371 9.558 20.834 1.00 89.69 95 PRO A N 1
ATOM 753 C CA . PRO A 1 95 ? -38.804 9.810 20.817 1.00 89.69 95 PRO A CA 1
ATOM 754 C C . PRO A 1 95 ? -39.438 9.095 19.622 1.00 89.69 95 PRO A C 1
ATOM 756 O O . PRO A 1 95 ? -38.867 9.040 18.534 1.00 89.69 95 PRO A O 1
ATOM 759 N N . GLU A 1 96 ? -40.626 8.532 19.833 1.00 88.56 96 GLU A N 1
ATOM 760 C CA . GLU A 1 96 ? -41.398 7.998 18.715 1.00 88.56 96 GLU A CA 1
ATOM 761 C C . GLU A 1 96 ? -41.763 9.157 17.774 1.00 88.56 96 GLU A C 1
ATOM 763 O O . GLU A 1 96 ? -42.158 10.222 18.264 1.00 88.56 96 GLU A O 1
ATOM 768 N N . PRO A 1 97 ? -41.597 8.985 16.449 1.00 91.62 97 PRO A N 1
ATOM 769 C CA . PRO A 1 97 ? -41.840 10.058 15.496 1.00 91.62 97 PRO A CA 1
ATOM 770 C C . PRO A 1 97 ? -43.303 10.500 15.540 1.00 91.62 97 PRO A C 1
ATOM 772 O O . PRO A 1 97 ? -44.211 9.684 15.746 1.00 91.62 97 PRO A O 1
ATOM 775 N N . SER A 1 98 ? -43.544 11.794 15.319 1.00 89.50 98 SER A N 1
ATOM 776 C CA . SER A 1 98 ? -44.913 12.303 15.236 1.00 89.50 98 SER A CA 1
ATOM 777 C C . SER A 1 98 ? -45.621 11.739 14.003 1.00 89.50 98 SER A C 1
ATOM 779 O O . SER A 1 98 ? -45.007 11.337 13.010 1.00 89.50 98 SER A O 1
ATOM 781 N N . ARG A 1 99 ? -46.956 11.755 14.026 1.00 87.31 99 ARG A N 1
ATOM 782 C CA . ARG A 1 99 ? -47.750 11.368 12.855 1.00 87.31 99 ARG A CA 1
ATOM 783 C C . ARG A 1 99 ? -47.394 12.206 11.621 1.00 87.31 99 ARG A C 1
ATOM 785 O O . ARG A 1 99 ? -47.394 11.662 10.519 1.00 87.31 99 ARG A O 1
ATOM 792 N N . GLU A 1 100 ? -47.103 13.498 11.783 1.00 89.38 100 GLU A N 1
ATOM 793 C CA . GLU A 1 100 ? -46.726 14.362 10.658 1.00 89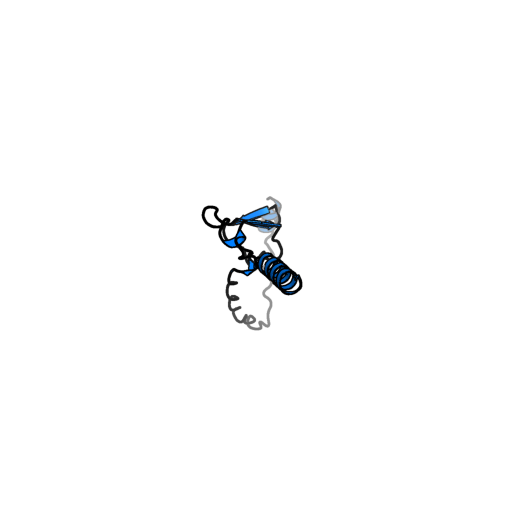.38 100 GLU A CA 1
ATOM 794 C C . GLU A 1 100 ? -45.349 13.999 10.087 1.00 89.38 100 GLU A C 1
ATOM 796 O O . GLU A 1 100 ? -45.170 14.012 8.869 1.00 89.38 100 GLU A O 1
ATOM 801 N N . GLU A 1 101 ? -44.393 13.622 10.940 1.00 88.06 101 GLU A N 1
ATOM 802 C CA . GLU A 1 101 ? -43.058 13.180 10.519 1.00 88.06 101 GLU A CA 1
ATOM 803 C C . GLU A 1 101 ? -43.115 11.869 9.729 1.00 88.06 101 GLU A C 1
ATOM 805 O O . GLU A 1 101 ? -42.477 11.755 8.682 1.00 88.06 101 GLU A O 1
ATOM 810 N N . ILE A 1 102 ? -43.946 10.918 10.168 1.00 89.12 102 ILE A N 1
ATOM 811 C CA . ILE A 1 102 ? -44.169 9.649 9.457 1.00 89.12 102 ILE A CA 1
ATOM 812 C C . ILE A 1 102 ? -44.746 9.905 8.057 1.00 89.12 102 ILE A C 1
ATOM 814 O O . ILE A 1 102 ? -44.301 9.299 7.082 1.00 89.12 102 ILE A O 1
ATOM 818 N N . ILE A 1 103 ? -45.723 10.813 7.944 1.00 88.44 103 ILE A N 1
ATOM 819 C CA . ILE A 1 103 ? -46.335 11.173 6.655 1.00 88.44 103 ILE A CA 1
ATOM 820 C C . ILE A 1 103 ? -45.301 11.821 5.731 1.00 88.44 103 ILE A C 1
ATOM 822 O O . ILE A 1 103 ? -45.257 11.495 4.547 1.00 88.44 103 ILE A O 1
ATOM 826 N N . LYS A 1 104 ? -44.451 12.702 6.269 1.00 88.44 104 LYS A N 1
ATOM 827 C CA . LYS A 1 104 ? -43.399 13.370 5.502 1.00 88.44 104 LYS A CA 1
ATOM 828 C C . LYS A 1 104 ? -42.379 12.373 4.941 1.00 88.44 104 LYS A C 1
ATOM 830 O O . LYS A 1 104 ? -42.085 12.437 3.752 1.00 88.44 104 LYS A O 1
ATOM 835 N N . TRP A 1 105 ? -41.884 11.434 5.749 1.00 84.88 105 TRP A N 1
ATOM 836 C CA . TRP A 1 105 ? -40.917 10.421 5.294 1.00 84.88 105 TRP A CA 1
ATOM 837 C C . TRP A 1 105 ? -41.496 9.421 4.293 1.00 84.88 105 TRP A C 1
ATOM 839 O O . TRP A 1 105 ? -40.771 8.936 3.437 1.00 84.88 105 TRP A O 1
ATOM 849 N N . GLY A 1 106 ? -42.791 9.105 4.383 1.00 81.88 106 GLY A N 1
ATOM 850 C CA . GLY A 1 106 ? -43.457 8.217 3.425 1.00 81.88 106 GLY A CA 1
ATOM 851 C C . GLY A 1 106 ? -43.822 8.876 2.089 1.00 81.88 106 GLY A C 1
ATOM 852 O O . GLY A 1 106 ? -44.385 8.203 1.229 1.00 81.88 106 GLY A O 1
ATOM 853 N N . SER A 1 107 ? -43.570 10.181 1.938 1.00 75.19 107 SER A N 1
ATOM 854 C CA . SER A 1 107 ? -43.919 10.967 0.746 1.00 75.19 107 SER A CA 1
ATOM 855 C C . SER A 1 107 ? -42.727 11.343 -0.148 1.00 75.19 107 SER A C 1
ATOM 857 O O . SER A 1 107 ? -42.949 11.934 -1.206 1.00 75.19 107 SER A O 1
ATOM 859 N N . GLU A 1 108 ? -41.500 11.001 0.263 1.00 57.75 108 GLU A N 1
ATOM 860 C CA . GLU A 1 108 ? -40.261 11.078 -0.538 1.00 57.75 108 GLU A CA 1
ATOM 861 C C . GLU A 1 108 ? -39.957 9.734 -1.217 1.00 57.75 108 GLU A C 1
ATOM 863 O O . GLU A 1 108 ? -39.470 9.767 -2.371 1.00 57.75 108 GLU A O 1
#